Protein AF-A0A327VC12-F1 (afdb_monomer)

Foldseek 3Di:
DPPPDDDQKDALVRLCVVQVDDPVVVVVCVVLCVQVQPPPDDPPDDGRIDGPVVSVVSNVLSVLVVLPNDPVLSSVLSVLVVVPPVSPVVNVVSVVVSVVVSVVVVVVVVVVVVVVVVVVVVVVVVVVVVVPPPDPDDPPDPDDDDDDDDDDDDDDDDDDDDDDDDDDDDDDDD

Structure (mmCIF, N/CA/C/O backbone):
data_AF-A0A327VC12-F1
#
_entry.id   AF-A0A327VC12-F1
#
loop_
_atom_site.group_PDB
_atom_site.id
_atom_site.type_symbol
_atom_site.label_atom_id
_atom_site.label_alt_id
_atom_site.label_comp_id
_atom_site.label_asym_id
_atom_site.label_entity_id
_atom_site.label_seq_id
_atom_site.pdbx_PDB_ins_code
_atom_site.Cartn_x
_atom_site.Cartn_y
_atom_site.Cartn_z
_atom_site.occupancy
_atom_site.B_iso_or_equiv
_atom_site.auth_seq_id
_atom_site.auth_comp_id
_atom_site.auth_asym_id
_atom_site.auth_atom_id
_atom_site.pdbx_PDB_model_num
ATOM 1 N N . MET A 1 1 ? -5.126 -32.970 -5.966 1.00 37.56 1 MET A N 1
ATOM 2 C CA . MET A 1 1 ? -5.219 -31.500 -6.091 1.00 37.56 1 MET A CA 1
ATOM 3 C C . MET A 1 1 ? -5.036 -31.166 -7.561 1.00 37.56 1 MET A C 1
ATOM 5 O O . MET A 1 1 ? -3.977 -31.514 -8.069 1.00 37.56 1 MET A O 1
ATOM 9 N N . PRO A 1 2 ? -6.022 -30.609 -8.286 1.00 48.44 2 PRO A N 1
ATOM 10 C CA . PRO A 1 2 ? -5.744 -30.123 -9.628 1.00 48.44 2 PRO A CA 1
ATOM 11 C C . PRO A 1 2 ? -4.854 -28.884 -9.492 1.00 48.44 2 PRO A C 1
ATOM 13 O O . PRO A 1 2 ? -5.253 -27.883 -8.901 1.00 48.44 2 PRO A O 1
ATOM 16 N N . SER A 1 3 ? -3.619 -28.976 -9.979 1.00 40.25 3 SER A N 1
ATOM 17 C CA . SER A 1 3 ? -2.765 -27.812 -10.184 1.00 40.25 3 SER A CA 1
ATOM 18 C C . SER A 1 3 ? -3.424 -26.954 -11.258 1.00 40.25 3 SER A C 1
ATOM 20 O O . SER A 1 3 ? -3.331 -27.265 -12.442 1.00 40.25 3 SER A O 1
ATOM 22 N N . SER A 1 4 ? -4.152 -25.915 -10.855 1.00 50.34 4 SER A N 1
ATOM 23 C CA . SER A 1 4 ? -4.701 -24.939 -11.791 1.00 50.34 4 SER A CA 1
ATOM 24 C C . SER A 1 4 ? -3.537 -24.182 -12.426 1.00 50.34 4 SER A C 1
ATOM 26 O O . SER A 1 4 ? -2.994 -23.253 -11.827 1.00 50.34 4 SER A O 1
ATOM 28 N N . SER A 1 5 ? -3.116 -24.606 -13.618 1.00 68.50 5 SER A N 1
ATOM 29 C CA . SER A 1 5 ? -2.155 -23.861 -14.428 1.00 68.50 5 SER A CA 1
ATOM 30 C C . SER A 1 5 ? -2.702 -22.454 -14.651 1.00 68.50 5 SER A C 1
ATOM 32 O O . SER A 1 5 ? -3.767 -22.286 -15.247 1.00 68.50 5 SER A O 1
ATOM 34 N N . ARG A 1 6 ? -2.003 -21.440 -14.124 1.00 75.06 6 ARG A N 1
ATOM 35 C CA . ARG A 1 6 ? -2.340 -20.039 -14.396 1.00 75.06 6 ARG A CA 1
ATOM 36 C C . ARG A 1 6 ? -2.267 -19.805 -15.908 1.00 75.06 6 ARG A C 1
ATOM 38 O O . ARG A 1 6 ? -1.332 -20.305 -16.536 1.00 75.06 6 ARG A O 1
ATOM 45 N N . PRO A 1 7 ? -3.209 -19.047 -16.486 1.00 78.12 7 PRO A N 1
ATOM 46 C CA . PRO A 1 7 ? -3.165 -18.745 -17.905 1.00 78.12 7 PRO A CA 1
ATOM 47 C C . PRO A 1 7 ? -1.893 -17.954 -18.243 1.00 78.12 7 PRO A C 1
ATOM 49 O O . PRO A 1 7 ? -1.417 -17.120 -17.463 1.00 78.12 7 PRO A O 1
ATOM 52 N N . THR A 1 8 ? -1.327 -18.258 -19.410 1.00 82.75 8 THR A N 1
ATOM 53 C CA . THR A 1 8 ? -0.088 -17.652 -19.931 1.00 82.75 8 THR A CA 1
ATOM 54 C C . THR A 1 8 ? -0.327 -16.246 -20.493 1.00 82.75 8 THR A C 1
ATOM 56 O O . THR A 1 8 ? 0.618 -15.481 -20.696 1.00 82.75 8 THR A O 1
ATOM 59 N N . THR A 1 9 ? -1.594 -15.899 -20.716 1.00 86.06 9 THR A N 1
ATOM 60 C CA . THR A 1 9 ? -2.055 -14.642 -21.302 1.00 86.06 9 THR A CA 1
ATOM 61 C C . THR A 1 9 ? -3.385 -14.208 -20.683 1.00 86.06 9 THR A C 1
ATOM 63 O O . THR A 1 9 ? -4.167 -15.053 -20.255 1.00 86.06 9 THR A O 1
ATOM 66 N N . TYR A 1 10 ? -3.643 -12.903 -20.663 1.00 86.56 10 TYR A N 1
ATOM 67 C CA . TYR A 1 10 ? -4.858 -12.274 -20.139 1.00 86.56 10 TYR A CA 1
ATOM 68 C C . TYR A 1 10 ? -5.379 -11.251 -21.149 1.00 86.56 10 TYR A C 1
ATOM 70 O O . TYR A 1 10 ? -4.578 -10.654 -21.869 1.00 86.56 10 TYR A O 1
ATOM 78 N N . THR A 1 11 ? -6.690 -11.022 -21.176 1.00 87.38 11 THR A N 1
ATOM 79 C CA . THR A 1 11 ? -7.298 -9.867 -21.857 1.00 87.38 11 THR A CA 1
ATOM 80 C C . THR A 1 11 ? -7.414 -8.675 -20.901 1.00 87.38 11 THR A C 1
ATOM 82 O O . THR A 1 11 ? -7.167 -8.794 -19.696 1.00 87.38 11 THR A O 1
ATOM 85 N N . ARG A 1 12 ? -7.826 -7.504 -21.403 1.00 84.50 12 ARG A N 1
ATOM 86 C CA . ARG A 1 12 ? -8.108 -6.352 -20.528 1.00 84.50 12 ARG A CA 1
ATOM 87 C C . ARG A 1 12 ? -9.231 -6.657 -19.533 1.00 84.50 12 ARG A C 1
ATOM 89 O O . ARG A 1 12 ? -9.130 -6.270 -18.371 1.00 84.50 12 ARG A O 1
ATOM 96 N N . ASP A 1 13 ? -10.263 -7.370 -19.974 1.00 87.50 13 ASP A N 1
ATOM 97 C CA . ASP A 1 13 ? -11.399 -7.741 -19.128 1.00 87.50 13 ASP A CA 1
ATOM 98 C C . ASP A 1 13 ? -10.978 -8.721 -18.029 1.00 87.50 13 ASP A C 1
ATOM 100 O O . ASP A 1 13 ? -11.404 -8.589 -16.878 1.00 87.50 13 ASP A O 1
ATOM 104 N N . ASP A 1 14 ? -10.069 -9.651 -18.340 1.00 89.75 14 ASP A N 1
ATOM 105 C CA . ASP A 1 14 ? -9.456 -10.503 -17.324 1.00 89.75 14 ASP A CA 1
ATOM 106 C C . ASP A 1 14 ? -8.698 -9.684 -16.283 1.00 89.75 14 ASP A C 1
ATOM 108 O O . ASP A 1 14 ? -8.876 -9.901 -15.083 1.00 89.75 14 ASP A O 1
ATOM 112 N N . LEU A 1 15 ? -7.879 -8.722 -16.715 1.00 88.62 15 LEU A N 1
ATOM 113 C CA . LEU A 1 15 ? -7.142 -7.862 -15.793 1.00 88.62 15 LEU A CA 1
ATOM 114 C C . LEU A 1 15 ? -8.080 -7.025 -14.924 1.00 88.62 15 LEU A C 1
ATOM 116 O O . LEU A 1 15 ? -7.866 -6.958 -13.715 1.00 88.62 15 LEU A O 1
ATOM 120 N N . ALA A 1 16 ? -9.132 -6.436 -15.496 1.00 89.25 16 ALA A N 1
ATOM 121 C CA . ALA A 1 16 ? -10.132 -5.674 -14.750 1.00 89.25 16 ALA A CA 1
ATOM 122 C C . ALA A 1 16 ? -10.803 -6.543 -13.678 1.00 89.25 16 ALA A C 1
ATOM 124 O O . ALA A 1 16 ? -10.887 -6.154 -12.513 1.00 89.25 16 ALA A O 1
ATOM 125 N N . ARG A 1 17 ? -11.205 -7.765 -14.046 1.00 90.56 17 ARG A N 1
ATOM 126 C CA . ARG A 1 17 ? -11.841 -8.724 -13.136 1.00 90.56 17 ARG A CA 1
ATOM 127 C C . ARG A 1 17 ? -10.907 -9.196 -12.021 1.00 90.56 17 ARG A C 1
ATOM 129 O O . ARG A 1 17 ? -11.360 -9.360 -10.894 1.00 90.56 17 ARG A O 1
ATOM 136 N N . ILE A 1 18 ? -9.632 -9.448 -12.323 1.00 90.56 18 ILE A N 1
ATOM 137 C CA . ILE A 1 18 ? -8.665 -9.973 -11.345 1.00 90.56 18 ILE A CA 1
ATOM 138 C C . ILE A 1 18 ? -8.184 -8.868 -10.399 1.00 90.56 18 ILE A C 1
ATOM 140 O O . ILE A 1 18 ? -8.111 -9.076 -9.192 1.00 90.56 18 ILE A O 1
ATOM 144 N N . THR A 1 19 ? -7.855 -7.694 -10.939 1.00 88.31 19 THR A N 1
ATOM 145 C CA . THR A 1 19 ? -7.255 -6.594 -10.166 1.00 88.31 19 THR A CA 1
ATOM 146 C C . THR A 1 19 ? -8.292 -5.687 -9.504 1.00 88.31 19 THR A C 1
ATOM 148 O O . THR A 1 19 ? -7.956 -4.954 -8.574 1.00 88.31 19 THR A O 1
ATOM 151 N N . GLY A 1 20 ? -9.543 -5.704 -9.978 1.00 88.69 20 GLY A N 1
ATOM 152 C CA . GLY A 1 20 ? -10.586 -4.764 -9.561 1.00 88.69 20 GLY A CA 1
ATOM 153 C C . GLY A 1 20 ? -10.360 -3.333 -10.064 1.00 88.69 20 GLY A C 1
ATOM 154 O O . GLY A 1 20 ? -11.007 -2.402 -9.580 1.00 88.69 20 GLY A O 1
ATOM 155 N N . LEU A 1 21 ? -9.426 -3.128 -10.999 1.00 88.38 21 LEU A N 1
ATOM 156 C CA . LEU A 1 21 ? -9.196 -1.836 -11.639 1.00 88.38 21 LEU A CA 1
ATOM 157 C C . LEU A 1 21 ? -10.312 -1.527 -12.638 1.00 88.38 21 LEU A C 1
ATOM 159 O O . LEU A 1 21 ? -10.801 -2.407 -13.347 1.00 88.38 21 LEU A O 1
ATOM 163 N N . THR A 1 22 ? -10.699 -0.253 -12.716 1.00 88.19 22 THR A N 1
ATOM 164 C CA . THR A 1 22 ? -11.659 0.191 -13.728 1.00 88.19 22 THR A CA 1
ATOM 165 C C . THR A 1 22 ? -11.005 0.195 -15.113 1.00 88.19 22 THR A C 1
ATOM 167 O O . THR A 1 22 ? -9.786 0.376 -15.216 1.00 88.19 22 THR A O 1
ATOM 170 N N . PRO A 1 23 ? -11.792 0.072 -16.198 1.00 85.81 23 PRO A N 1
ATOM 171 C CA . PRO A 1 23 ? -11.273 0.204 -17.560 1.00 85.81 23 PRO A CA 1
ATOM 172 C C . PRO A 1 23 ? -10.496 1.508 -17.784 1.00 85.81 23 PRO A C 1
ATOM 174 O O . PRO A 1 23 ? -9.502 1.521 -18.504 1.00 85.81 23 PRO A O 1
ATOM 177 N N . ASP A 1 24 ? -10.913 2.592 -17.125 1.00 86.62 24 ASP A N 1
ATOM 178 C CA . ASP A 1 24 ? -10.247 3.892 -17.206 1.00 86.62 24 ASP A CA 1
ATOM 179 C C . ASP A 1 24 ? -8.861 3.883 -16.560 1.00 86.62 24 ASP A C 1
ATOM 181 O O . ASP A 1 24 ? -7.937 4.478 -17.103 1.00 86.62 24 ASP A O 1
ATOM 185 N N . MET A 1 25 ? -8.687 3.174 -15.441 1.00 85.56 25 MET A N 1
ATOM 186 C CA . MET A 1 25 ? -7.376 3.027 -14.803 1.00 85.56 25 MET A CA 1
ATOM 187 C C . MET A 1 25 ? -6.449 2.137 -15.613 1.00 85.56 25 MET A C 1
ATOM 189 O O . MET A 1 25 ? -5.277 2.461 -15.747 1.00 85.56 25 MET A O 1
ATOM 193 N N . LEU A 1 26 ? -6.965 1.039 -16.172 1.00 85.75 26 LEU A N 1
ATOM 194 C CA . LEU A 1 26 ? -6.179 0.183 -17.060 1.00 85.75 26 LEU A CA 1
ATOM 195 C C . LEU A 1 26 ? -5.705 0.963 -18.288 1.00 85.75 26 LEU A C 1
ATOM 197 O O . LEU A 1 26 ? -4.526 0.906 -18.615 1.00 85.75 26 LEU A O 1
ATOM 201 N N . ARG A 1 27 ? -6.590 1.757 -18.903 1.00 84.12 27 ARG A N 1
ATOM 202 C CA . ARG A 1 27 ? -6.217 2.653 -20.003 1.00 84.12 27 ARG A CA 1
ATOM 203 C C . ARG A 1 27 ? -5.188 3.694 -19.570 1.00 84.12 27 ARG A C 1
ATOM 205 O O . ARG A 1 27 ? -4.208 3.880 -20.268 1.00 84.12 27 ARG A O 1
ATOM 212 N N . TRP A 1 28 ? -5.356 4.311 -18.405 1.00 82.94 28 TRP A N 1
ATOM 213 C CA . TRP A 1 28 ? -4.372 5.260 -17.888 1.00 82.94 28 TRP A CA 1
ATOM 214 C C . TRP A 1 28 ? -2.986 4.621 -17.674 1.00 82.94 28 TRP A C 1
ATOM 216 O O . TRP A 1 28 ? -1.984 5.214 -18.054 1.00 82.94 28 TRP A O 1
ATOM 226 N N . PHE A 1 29 ? -2.907 3.394 -17.145 1.00 80.88 29 PHE A N 1
ATOM 227 C CA . PHE A 1 29 ? -1.635 2.664 -17.020 1.00 80.88 29 PHE A CA 1
ATOM 228 C C . PHE A 1 29 ? -1.015 2.283 -18.376 1.00 80.88 29 PHE A C 1
ATOM 230 O O . PHE A 1 29 ? 0.208 2.176 -18.481 1.00 80.88 29 PHE A O 1
ATOM 237 N N . GLU A 1 30 ? -1.844 2.057 -19.398 1.00 79.81 30 GLU A N 1
ATOM 238 C CA . GLU A 1 30 ? -1.399 1.849 -20.782 1.00 79.81 30 GLU A CA 1
ATOM 239 C C . GLU A 1 30 ? -0.841 3.150 -21.381 1.00 79.81 30 GLU A C 1
ATOM 241 O O . GLU A 1 30 ? 0.245 3.136 -21.954 1.00 79.81 30 GLU A O 1
ATOM 246 N N . ASP A 1 31 ? -1.551 4.269 -21.209 1.00 78.31 31 ASP A N 1
ATOM 247 C CA . ASP A 1 31 ? -1.155 5.589 -21.716 1.00 78.31 31 ASP A CA 1
ATOM 248 C C . ASP A 1 31 ? 0.148 6.074 -21.063 1.00 78.31 31 ASP A C 1
ATOM 250 O O . ASP A 1 31 ? 1.008 6.654 -21.722 1.00 78.31 31 ASP A O 1
ATOM 254 N N . GLU A 1 32 ? 0.340 5.760 -19.780 1.00 74.06 32 GLU A N 1
ATOM 255 C CA . GLU A 1 32 ? 1.569 6.039 -19.039 1.00 74.06 32 GLU A CA 1
ATOM 256 C C . GLU A 1 32 ? 2.696 5.029 -19.351 1.00 74.06 32 GLU A C 1
ATOM 258 O O . GLU A 1 32 ? 3.682 4.934 -18.618 1.00 74.06 32 GLU A O 1
ATOM 263 N N . GLY A 1 33 ? 2.588 4.250 -20.432 1.00 68.38 33 GLY A N 1
ATOM 264 C CA . GLY A 1 33 ? 3.675 3.419 -20.968 1.00 68.38 33 GLY A CA 1
ATOM 265 C C . GLY A 1 33 ? 4.200 2.355 -20.001 1.00 68.38 33 GLY A C 1
ATOM 266 O O . GLY A 1 33 ? 5.336 1.904 -20.124 1.00 68.38 33 GLY A O 1
ATOM 267 N N . LEU A 1 34 ? 3.403 1.997 -18.995 1.00 64.12 34 LEU A N 1
ATOM 268 C CA . LEU A 1 34 ? 3.821 1.127 -17.904 1.00 64.12 34 LEU A CA 1
ATOM 269 C C . LEU A 1 34 ? 3.572 -0.349 -18.208 1.00 64.12 34 LEU A C 1
ATOM 271 O O . LEU A 1 34 ? 4.255 -1.246 -17.712 1.00 64.12 34 LEU A O 1
ATOM 275 N N . ILE A 1 35 ? 2.561 -0.586 -19.033 1.00 63.03 35 ILE A N 1
ATOM 276 C CA . ILE A 1 35 ? 2.392 -1.833 -19.747 1.00 63.03 35 ILE A CA 1
ATOM 277 C C . ILE A 1 35 ? 2.946 -1.547 -21.130 1.00 63.03 35 ILE A C 1
ATOM 279 O O . ILE A 1 35 ? 2.223 -1.051 -21.994 1.00 63.03 35 ILE A O 1
ATOM 283 N N . ASP A 1 36 ? 4.234 -1.824 -21.319 1.00 57.62 36 ASP A N 1
ATOM 284 C CA . ASP A 1 36 ? 4.799 -1.877 -22.658 1.00 57.62 36 ASP A CA 1
ATOM 285 C C . ASP A 1 36 ? 4.184 -3.102 -23.339 1.00 57.62 36 ASP A C 1
ATOM 287 O O . ASP A 1 36 ? 4.683 -4.228 -23.290 1.00 57.62 36 ASP A O 1
ATOM 291 N N . LEU A 1 37 ? 2.979 -2.900 -23.869 1.00 53.62 37 LEU A N 1
ATOM 292 C CA . LEU A 1 37 ? 2.370 -3.796 -24.820 1.00 53.62 37 LEU A CA 1
ATOM 293 C C . LEU A 1 37 ? 3.232 -3.673 -26.071 1.00 53.62 37 LEU A C 1
ATOM 295 O O . LEU A 1 37 ? 2.842 -3.011 -27.031 1.00 53.62 37 LEU A O 1
ATOM 299 N N . ALA A 1 38 ? 4.373 -4.362 -26.083 1.00 43.62 38 ALA A N 1
ATOM 300 C CA . ALA A 1 38 ? 4.945 -4.899 -27.302 1.00 43.62 38 ALA A CA 1
ATOM 301 C C . ALA A 1 38 ? 3.907 -5.875 -27.884 1.00 43.62 38 ALA A C 1
ATOM 303 O O . ALA A 1 38 ? 4.024 -7.093 -27.815 1.00 43.62 38 ALA A O 1
ATOM 304 N N . SER A 1 39 ? 2.786 -5.333 -28.355 1.00 45.69 39 SER A N 1
ATOM 305 C CA . SER A 1 39 ? 1.906 -6.030 -29.256 1.00 45.69 39 SER A CA 1
ATOM 306 C C . SER A 1 39 ? 2.640 -6.009 -30.581 1.00 45.69 39 SER A C 1
ATOM 308 O O . SER A 1 39 ? 2.612 -5.018 -31.302 1.00 45.69 39 SER A O 1
ATOM 310 N N . ASP A 1 40 ? 3.238 -7.146 -30.917 1.00 49.06 40 ASP A N 1
ATOM 311 C CA . ASP A 1 40 ? 3.591 -7.505 -32.292 1.00 49.06 40 ASP A CA 1
ATOM 312 C C . ASP A 1 40 ? 2.350 -7.512 -33.222 1.00 49.06 40 ASP A C 1
ATOM 314 O O . ASP A 1 40 ? 2.457 -7.735 -34.427 1.00 49.06 40 ASP A O 1
ATOM 318 N N . ALA A 1 41 ? 1.148 -7.272 -32.678 1.00 46.53 41 ALA A N 1
ATOM 319 C CA . ALA A 1 41 ? -0.104 -7.174 -33.405 1.00 46.53 41 ALA A CA 1
ATOM 320 C C . ALA A 1 41 ? -0.507 -5.703 -33.656 1.00 46.53 41 ALA A C 1
ATOM 322 O O . ALA A 1 41 ? -0.633 -4.923 -32.706 1.00 46.53 41 ALA A O 1
ATOM 323 N N . PRO A 1 42 ? -0.773 -5.314 -34.918 1.00 47.34 42 PRO A N 1
ATOM 324 C CA . PRO A 1 42 ? -1.236 -3.975 -35.248 1.00 47.34 42 PRO A CA 1
ATOM 325 C C . PRO A 1 42 ? -2.603 -3.670 -34.604 1.00 47.34 42 PRO A C 1
ATOM 327 O O . 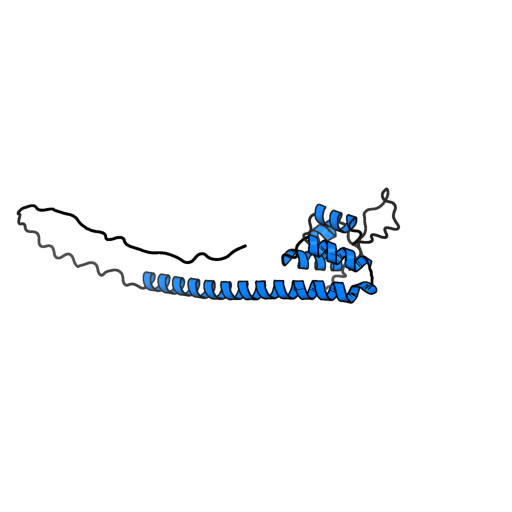PRO A 1 42 ? -3.439 -4.569 -34.465 1.00 47.34 42 PRO A O 1
ATOM 330 N N . PRO A 1 43 ? -2.882 -2.390 -34.283 1.00 53.12 43 PRO A N 1
ATOM 331 C CA . PRO A 1 43 ? -4.086 -1.945 -33.565 1.00 53.12 43 PRO A CA 1
ATOM 332 C C . PRO A 1 43 ? -5.423 -2.227 -34.277 1.00 53.12 43 PRO A C 1
ATOM 334 O O . PRO A 1 43 ? -6.479 -1.931 -33.727 1.00 53.12 43 PRO A O 1
ATOM 337 N N . SER A 1 44 ? -5.397 -2.795 -35.484 1.00 48.06 44 SER A N 1
ATOM 338 C CA . SER A 1 44 ? -6.569 -3.097 -36.306 1.00 48.06 44 SER A CA 1
ATOM 339 C C . SER A 1 44 ? -6.983 -4.577 -36.346 1.00 48.06 44 SER A C 1
ATOM 341 O O . SER A 1 44 ? -7.998 -4.863 -36.977 1.00 48.06 44 SER A O 1
ATOM 343 N N . ALA A 1 45 ? -6.255 -5.520 -35.723 1.00 50.25 45 ALA A N 1
ATOM 344 C CA . ALA A 1 45 ? -6.491 -6.951 -35.994 1.00 50.25 45 ALA A CA 1
ATOM 345 C C . ALA A 1 45 ? -6.422 -7.940 -34.809 1.00 50.25 45 ALA A C 1
ATOM 347 O O . ALA A 1 45 ? -6.675 -9.125 -35.024 1.00 50.25 45 ALA A O 1
ATOM 348 N N . GLY A 1 46 ? -6.130 -7.521 -33.573 1.00 56.12 46 GLY A N 1
ATOM 349 C CA . GLY A 1 46 ? -6.039 -8.459 -32.445 1.00 56.12 46 GLY A CA 1
ATOM 350 C C . GLY A 1 46 ? -6.348 -7.818 -31.099 1.00 56.12 46 GLY A C 1
ATOM 351 O O . GLY A 1 46 ? -5.948 -6.688 -30.829 1.00 56.12 46 GLY A O 1
ATOM 352 N N . GLU A 1 47 ? -7.083 -8.538 -30.255 1.00 64.19 47 GLU A N 1
ATOM 353 C CA . GLU A 1 47 ? -7.322 -8.162 -28.862 1.00 64.19 47 GLU A CA 1
ATOM 354 C C . GLU A 1 47 ? -5.983 -7.996 -28.120 1.00 64.19 47 GLU A C 1
ATOM 356 O O . GLU A 1 47 ? -5.070 -8.802 -28.298 1.00 64.19 47 GLU A O 1
ATOM 361 N N . ARG A 1 48 ? -5.837 -6.936 -27.309 1.00 72.62 48 ARG A N 1
ATOM 362 C CA . ARG A 1 48 ? -4.611 -6.691 -26.529 1.00 72.62 48 ARG A CA 1
ATOM 363 C C . ARG A 1 48 ? -4.369 -7.856 -25.568 1.00 72.62 48 ARG A C 1
ATOM 365 O O . ARG A 1 48 ? -5.223 -8.156 -24.733 1.00 72.62 48 ARG A O 1
ATOM 372 N N . VAL A 1 49 ? -3.190 -8.467 -25.672 1.00 78.50 49 VAL A N 1
ATOM 373 C CA . VAL A 1 49 ? -2.784 -9.615 -24.856 1.00 78.50 49 VAL A CA 1
ATOM 374 C C . VAL A 1 49 ? -1.785 -9.176 -23.789 1.00 78.50 49 VAL A C 1
ATOM 376 O O . VAL A 1 49 ? -0.792 -8.516 -24.081 1.00 78.50 49 VAL A O 1
ATOM 379 N N . TYR A 1 50 ? -2.029 -9.574 -22.542 1.00 82.25 50 TYR A N 1
ATOM 380 C CA . TYR A 1 50 ? -1.183 -9.250 -21.396 1.00 82.25 50 TYR A CA 1
ATOM 381 C C . TYR A 1 50 ? -0.559 -10.515 -20.816 1.00 82.25 50 TYR A C 1
ATOM 383 O O . TYR A 1 50 ? -1.196 -11.563 -20.748 1.00 82.25 50 TYR A O 1
ATOM 391 N N . HIS A 1 51 ? 0.676 -10.418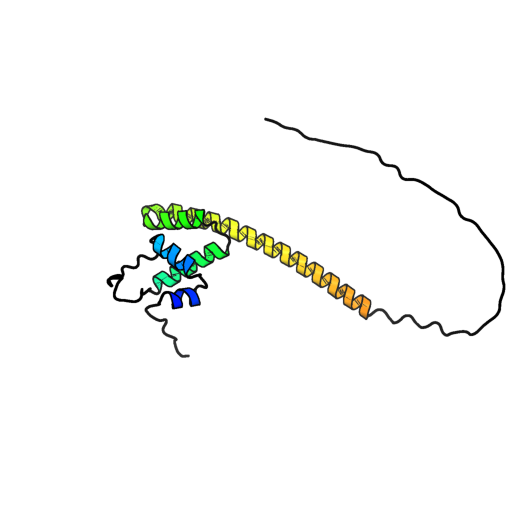 -20.333 1.00 85.31 51 HIS A N 1
ATOM 392 C CA . HIS A 1 51 ? 1.373 -11.534 -19.700 1.00 85.31 51 HIS A CA 1
ATOM 393 C C . HIS A 1 51 ? 1.249 -11.501 -18.170 1.00 85.31 51 HIS A C 1
ATOM 395 O O . HIS A 1 51 ? 0.968 -10.451 -17.587 1.00 85.31 51 HIS A O 1
ATOM 401 N N . PRO A 1 52 ? 1.541 -12.619 -17.475 1.00 87.88 52 PRO A N 1
ATOM 402 C CA . PRO A 1 52 ? 1.550 -12.671 -16.014 1.00 87.88 52 PRO A CA 1
ATOM 403 C C . PRO A 1 52 ? 2.416 -11.595 -15.340 1.00 87.88 52 PRO A C 1
ATOM 405 O O . PRO A 1 52 ? 2.156 -11.238 -14.194 1.00 87.88 52 PRO A O 1
ATOM 408 N N . ALA A 1 53 ? 3.453 -11.090 -16.018 1.00 84.94 53 ALA A N 1
ATOM 409 C CA . ALA A 1 53 ? 4.265 -9.982 -15.520 1.00 84.94 53 ALA A CA 1
ATOM 410 C C . ALA A 1 53 ? 3.465 -8.672 -15.425 1.00 84.94 53 ALA A C 1
ATOM 412 O O . ALA A 1 53 ? 3.532 -8.007 -14.394 1.00 84.94 53 ALA A O 1
ATOM 413 N N . HIS A 1 54 ? 2.649 -8.359 -16.438 1.00 85.38 54 HIS A N 1
ATOM 414 C CA . HIS A 1 54 ? 1.768 -7.187 -16.437 1.00 85.38 54 HIS A CA 1
ATOM 415 C C . HIS A 1 54 ? 0.740 -7.276 -15.310 1.00 85.38 54 HIS A C 1
ATOM 417 O O . HIS A 1 54 ? 0.518 -6.299 -14.602 1.00 85.38 54 HIS A O 1
ATOM 423 N N . LEU A 1 55 ? 0.168 -8.467 -15.086 1.00 87.88 55 LEU A N 1
ATOM 424 C CA . LEU A 1 55 ? -0.769 -8.683 -13.985 1.00 87.88 55 LEU A CA 1
ATOM 425 C C . LEU A 1 55 ? -0.120 -8.398 -12.623 1.00 87.88 55 LEU A C 1
ATOM 427 O O . LEU A 1 55 ? -0.660 -7.608 -11.857 1.00 87.88 55 LEU A O 1
ATOM 431 N N . ARG A 1 56 ? 1.051 -8.983 -12.333 1.00 88.31 56 ARG A N 1
ATOM 432 C CA . ARG A 1 56 ? 1.758 -8.741 -11.057 1.00 88.31 56 ARG A CA 1
ATOM 433 C C . ARG A 1 56 ? 2.073 -7.264 -10.845 1.00 88.31 56 ARG A C 1
ATOM 435 O O . ARG A 1 56 ? 2.023 -6.767 -9.723 1.00 88.31 56 ARG A O 1
ATOM 442 N N . TRP A 1 57 ? 2.415 -6.577 -11.926 1.00 87.44 57 TRP A N 1
ATOM 443 C CA . TRP A 1 57 ? 2.722 -5.160 -11.890 1.00 87.44 57 TRP A CA 1
ATOM 444 C C . TRP A 1 57 ? 1.480 -4.309 -11.587 1.00 87.44 57 TRP A C 1
ATOM 446 O O . TRP A 1 57 ? 1.506 -3.477 -10.682 1.00 87.44 57 TRP A O 1
ATOM 456 N N . LEU A 1 58 ? 0.359 -4.584 -12.257 1.00 89.00 58 LEU A N 1
ATOM 457 C CA . LEU A 1 58 ? -0.926 -3.935 -11.982 1.00 89.00 58 LEU A CA 1
ATOM 458 C C . LEU A 1 58 ? -1.442 -4.223 -10.572 1.00 89.00 58 LEU A C 1
ATOM 460 O O . LEU A 1 58 ? -1.942 -3.317 -9.906 1.00 89.00 58 LEU A O 1
ATOM 464 N N . GLU A 1 59 ? -1.294 -5.461 -10.093 1.00 90.94 59 GLU A N 1
ATOM 465 C CA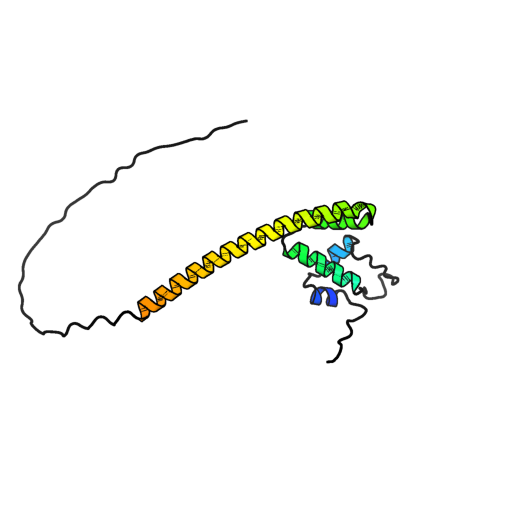 . GLU A 1 59 ? -1.602 -5.818 -8.710 1.00 90.94 59 GLU A CA 1
ATOM 466 C C . GLU A 1 59 ? -0.795 -4.940 -7.754 1.00 90.94 59 GLU A C 1
ATOM 468 O O . GLU A 1 59 ? -1.380 -4.311 -6.874 1.00 90.94 59 GLU A O 1
ATOM 473 N N . PHE A 1 60 ? 0.519 -4.821 -7.950 1.00 91.69 60 PHE A N 1
ATOM 474 C CA . PHE A 1 60 ? 1.371 -3.996 -7.098 1.00 91.69 60 PHE A CA 1
ATOM 475 C C . PHE A 1 60 ? 0.927 -2.524 -7.058 1.00 91.69 60 PHE A C 1
ATOM 477 O O . PHE A 1 60 ? 0.750 -1.964 -5.975 1.00 91.69 60 PHE A O 1
ATOM 484 N N . LEU A 1 61 ? 0.658 -1.908 -8.210 1.00 89.25 61 LEU A N 1
ATOM 485 C CA . LEU A 1 61 ? 0.184 -0.517 -8.272 1.00 89.25 61 LEU A CA 1
ATOM 486 C C . LEU A 1 61 ? -1.181 -0.343 -7.612 1.00 89.25 61 LEU A C 1
ATOM 488 O O . LEU A 1 61 ? -1.426 0.658 -6.936 1.00 89.25 61 LEU A O 1
ATOM 492 N N . ASN A 1 62 ? -2.065 -1.330 -7.768 1.00 90.25 62 ASN A N 1
ATOM 493 C CA . ASN A 1 62 ? -3.352 -1.320 -7.092 1.00 90.25 62 ASN A CA 1
ATOM 494 C C . ASN A 1 62 ? -3.185 -1.369 -5.565 1.00 90.25 62 ASN A C 1
ATOM 496 O O . ASN A 1 62 ? -3.909 -0.667 -4.860 1.00 90.25 62 ASN A O 1
ATOM 500 N N . HIS A 1 63 ? -2.201 -2.117 -5.051 1.00 91.81 63 HIS A N 1
ATOM 501 C CA . HIS A 1 63 ? -1.892 -2.133 -3.619 1.00 91.81 63 HIS A CA 1
ATOM 502 C C . HIS A 1 63 ? -1.418 -0.758 -3.135 1.00 91.81 63 HIS A C 1
ATOM 504 O O . HIS A 1 63 ? -1.978 -0.256 -2.163 1.00 91.81 63 HIS A O 1
ATOM 510 N N . LEU A 1 64 ? -0.481 -0.109 -3.840 1.00 92.38 64 LEU A N 1
ATOM 511 C CA . LEU A 1 64 ? -0.010 1.243 -3.490 1.00 92.38 64 LEU A CA 1
ATOM 512 C C . LEU A 1 64 ? -1.155 2.266 -3.456 1.00 92.38 64 LEU A C 1
ATOM 514 O O . LEU A 1 64 ? -1.252 3.102 -2.558 1.00 92.38 64 LEU A O 1
ATOM 518 N N . ARG A 1 65 ? -2.069 2.179 -4.424 1.00 89.75 65 ARG A N 1
ATOM 519 C CA . ARG A 1 65 ? -3.260 3.029 -4.466 1.00 89.75 65 ARG A CA 1
ATOM 520 C C . ARG A 1 65 ? -4.199 2.749 -3.292 1.00 89.75 65 ARG A C 1
ATOM 522 O O . ARG A 1 65 ? -4.711 3.683 -2.682 1.00 89.75 65 ARG A O 1
ATOM 529 N N . SER A 1 66 ? -4.422 1.476 -2.961 1.00 90.56 66 SER A N 1
ATOM 530 C CA . SER A 1 66 ? -5.313 1.071 -1.864 1.00 90.56 66 SER A CA 1
ATOM 531 C C . SER A 1 66 ? -4.827 1.539 -0.488 1.00 90.56 66 SER A C 1
ATOM 533 O O . SER A 1 66 ? -5.642 1.796 0.394 1.00 90.56 66 SER A O 1
ATOM 535 N N . THR A 1 67 ? -3.515 1.728 -0.324 1.00 93.56 67 THR A N 1
ATOM 536 C CA . THR A 1 67 ? -2.887 2.303 0.876 1.00 93.56 67 THR A CA 1
ATOM 537 C C . THR A 1 67 ? -2.829 3.834 0.846 1.00 93.56 67 THR A C 1
ATOM 539 O O . THR A 1 67 ? -2.171 4.458 1.677 1.00 93.56 67 THR A O 1
ATOM 542 N N . GLY A 1 68 ? -3.520 4.466 -0.107 1.00 92.56 68 GLY A N 1
ATOM 543 C CA . GLY A 1 68 ? -3.648 5.916 -0.189 1.00 92.56 68 GLY A CA 1
ATOM 544 C C . GLY A 1 68 ? -2.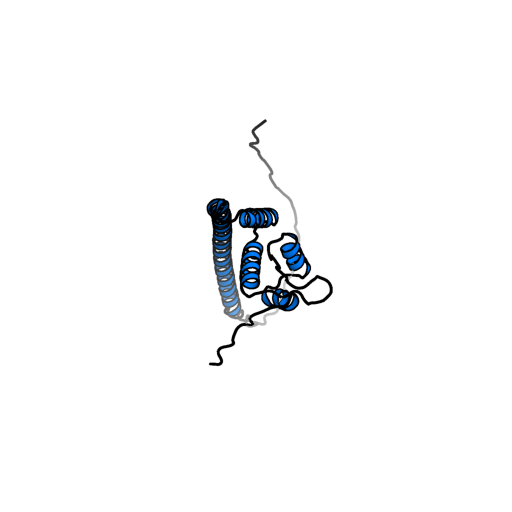420 6.626 -0.754 1.00 92.56 68 GLY A C 1
ATOM 545 O O . GLY A 1 68 ? -2.216 7.799 -0.440 1.00 92.56 68 GLY A O 1
ATOM 546 N N . MET A 1 69 ? -1.587 5.958 -1.565 1.00 94.25 69 MET A N 1
ATOM 547 C CA . MET A 1 69 ? -0.545 6.661 -2.320 1.00 94.25 69 MET A CA 1
ATOM 548 C C . MET A 1 69 ? -1.198 7.701 -3.250 1.00 94.25 69 MET A C 1
ATOM 550 O O . MET A 1 69 ? -2.072 7.337 -4.042 1.00 94.25 69 MET A O 1
ATOM 554 N N . PRO A 1 70 ? -0.799 8.986 -3.188 1.00 91.75 70 PRO A N 1
ATOM 555 C CA . PRO A 1 70 ? -1.315 10.005 -4.094 1.00 91.75 70 PRO A CA 1
ATOM 556 C C . PRO A 1 70 ? -0.994 9.683 -5.554 1.00 91.75 70 PRO A C 1
ATOM 558 O O . PRO A 1 70 ? 0.096 9.201 -5.859 1.00 91.75 70 PRO A O 1
ATOM 561 N N . LEU A 1 71 ? -1.900 10.043 -6.468 1.00 86.56 71 LEU A N 1
ATOM 562 C CA . LEU A 1 71 ? -1.705 9.832 -7.907 1.00 86.56 71 LEU A CA 1
ATOM 563 C C . LEU A 1 71 ? -0.393 10.452 -8.413 1.00 86.56 71 LEU A C 1
ATOM 565 O O . LEU A 1 71 ? 0.306 9.831 -9.199 1.00 86.56 71 LEU A O 1
ATOM 569 N N . ALA A 1 72 ? -0.017 11.628 -7.901 1.00 90.31 72 ALA A N 1
ATOM 570 C CA . ALA A 1 72 ? 1.243 12.285 -8.251 1.00 90.31 72 ALA A CA 1
ATOM 571 C C . ALA A 1 72 ? 2.483 11.448 -7.880 1.00 90.31 72 ALA A C 1
ATOM 573 O O . ALA A 1 72 ? 3.433 11.382 -8.654 1.00 90.31 72 ALA A O 1
ATOM 574 N N . GLU A 1 73 ? 2.467 10.775 -6.725 1.00 92.94 73 GLU A N 1
ATOM 575 C CA . GLU A 1 73 ? 3.557 9.877 -6.326 1.00 92.94 73 GLU A CA 1
ATOM 576 C C . GLU A 1 73 ? 3.551 8.582 -7.144 1.00 92.94 73 GLU A C 1
ATOM 578 O O . GLU A 1 73 ? 4.617 8.065 -7.472 1.00 92.94 73 GLU A O 1
ATOM 583 N N . MET A 1 74 ? 2.368 8.079 -7.522 1.00 90.00 74 MET A N 1
ATOM 584 C CA . MET A 1 74 ? 2.269 6.955 -8.456 1.00 90.00 74 MET A CA 1
ATOM 585 C C . MET A 1 74 ? 2.879 7.324 -9.810 1.00 90.00 74 MET A C 1
ATOM 587 O O . MET A 1 74 ? 3.707 6.573 -10.315 1.00 90.00 74 MET A O 1
ATOM 591 N N . THR A 1 75 ? 2.539 8.490 -10.367 1.00 87.69 75 THR A N 1
ATOM 592 C CA . THR A 1 75 ? 3.144 8.999 -11.606 1.00 87.69 75 THR A CA 1
ATOM 593 C C . THR A 1 75 ? 4.654 9.142 -11.469 1.00 87.69 75 THR A C 1
ATOM 595 O O . THR A 1 75 ? 5.386 8.641 -12.314 1.00 87.69 75 THR A O 1
ATOM 598 N N . GLN A 1 76 ? 5.145 9.715 -10.367 1.00 92.31 76 GLN A N 1
ATOM 599 C CA . GLN A 1 76 ? 6.583 9.801 -10.110 1.00 92.31 76 GLN A CA 1
ATOM 600 C C . GLN A 1 76 ? 7.251 8.418 -10.088 1.00 92.31 76 GLN A C 1
ATOM 602 O O . GLN A 1 76 ? 8.310 8.234 -10.683 1.00 92.31 76 GLN A O 1
ATOM 607 N N . TYR A 1 77 ? 6.646 7.436 -9.418 1.00 91.69 77 TYR A N 1
ATOM 608 C CA . TYR A 1 77 ? 7.169 6.073 -9.387 1.00 91.69 77 TYR A CA 1
ATOM 609 C C . TYR A 1 77 ? 7.235 5.458 -10.791 1.00 91.69 77 TYR A C 1
ATOM 611 O O . TYR A 1 77 ? 8.246 4.854 -11.149 1.00 91.69 77 TYR A O 1
ATOM 619 N N . MET A 1 78 ? 6.190 5.655 -11.597 1.00 86.62 78 MET A N 1
ATOM 620 C CA . MET A 1 78 ? 6.129 5.190 -12.983 1.00 86.62 78 MET A CA 1
ATOM 621 C C . MET A 1 78 ? 7.213 5.836 -13.855 1.00 86.62 78 MET A C 1
ATOM 623 O O . MET A 1 78 ? 7.948 5.120 -14.533 1.00 86.62 78 MET A O 1
ATOM 627 N N . GLU A 1 79 ? 7.415 7.149 -13.762 1.00 88.50 79 GLU A N 1
ATOM 628 C CA . GLU A 1 79 ? 8.506 7.834 -14.470 1.00 88.50 79 GLU A CA 1
ATOM 629 C C . GLU A 1 79 ? 9.878 7.282 -14.086 1.00 88.50 79 GLU A C 1
ATOM 631 O O . GLU A 1 79 ? 10.707 6.979 -14.946 1.00 88.50 79 GLU A O 1
ATOM 636 N N . LEU A 1 80 ? 10.109 7.067 -12.788 1.00 91.38 80 LEU A N 1
ATOM 637 C CA . LEU A 1 80 ? 11.363 6.487 -12.325 1.00 91.38 80 LEU A CA 1
ATOM 638 C C . LEU A 1 80 ? 11.582 5.095 -12.926 1.00 91.38 80 LEU A C 1
ATOM 640 O O . LEU A 1 80 ? 12.710 4.769 -13.279 1.00 91.38 80 LEU A O 1
ATOM 644 N N . THR A 1 81 ? 10.543 4.274 -13.099 1.00 87.06 81 THR A N 1
ATOM 645 C CA . THR A 1 81 ? 10.709 2.932 -13.689 1.00 87.06 81 THR A CA 1
ATOM 646 C C . THR A 1 81 ? 11.193 2.958 -15.137 1.00 87.06 81 THR A C 1
ATOM 648 O O . THR A 1 81 ? 11.963 2.074 -15.513 1.00 87.06 81 THR A O 1
ATOM 651 N N . ARG A 1 82 ? 10.861 4.002 -15.909 1.00 84.56 82 ARG A N 1
ATOM 652 C CA . ARG A 1 82 ? 11.366 4.192 -17.281 1.00 84.56 82 ARG A CA 1
ATOM 653 C C . ARG A 1 82 ? 12.873 4.457 -17.325 1.00 84.56 82 ARG A C 1
ATOM 655 O O . ARG A 1 82 ? 13.525 4.124 -18.307 1.00 84.56 82 ARG A O 1
ATOM 662 N N . GLY A 1 83 ? 13.442 5.000 -16.247 1.00 85.44 83 GLY A N 1
ATOM 663 C CA . GLY A 1 83 ? 14.886 5.215 -16.103 1.00 85.44 83 GLY A CA 1
ATOM 664 C C . GLY A 1 83 ? 15.708 3.940 -15.863 1.00 85.44 83 GLY A C 1
ATOM 665 O O . GLY A 1 83 ? 16.930 4.023 -15.740 1.00 85.44 83 GLY A O 1
ATOM 666 N N . GLY A 1 84 ? 15.067 2.767 -15.787 1.00 87.75 84 GLY A N 1
ATOM 667 C CA . GLY A 1 84 ? 15.749 1.484 -15.632 1.00 87.75 84 GLY A CA 1
ATOM 668 C C . GLY A 1 84 ? 16.601 1.416 -14.363 1.00 87.75 84 GLY A C 1
ATOM 669 O O . GLY A 1 84 ? 16.230 1.936 -13.307 1.00 87.75 84 GLY A O 1
ATOM 670 N N . ASP A 1 85 ? 17.754 0.759 -14.442 1.00 92.44 85 ASP A N 1
ATOM 671 C CA . ASP A 1 85 ? 18.590 0.497 -13.264 1.00 92.44 85 ASP A CA 1
ATOM 672 C C . ASP A 1 85 ? 19.180 1.766 -12.629 1.00 92.44 85 ASP A C 1
ATOM 674 O O . ASP A 1 85 ? 19.453 1.787 -11.428 1.00 92.44 85 ASP A O 1
ATOM 678 N N . ALA A 1 86 ? 19.296 2.854 -13.397 1.00 96.12 86 ALA A N 1
ATOM 679 C CA . ALA A 1 86 ? 19.827 4.127 -12.916 1.00 96.12 86 ALA A CA 1
ATOM 680 C C . ALA A 1 86 ? 18.975 4.762 -11.803 1.00 96.12 86 ALA A C 1
ATOM 682 O O . ALA A 1 86 ? 19.496 5.552 -11.026 1.00 96.12 86 ALA A O 1
ATOM 683 N N . THR A 1 87 ? 17.691 4.405 -11.706 1.00 96.06 87 THR A N 1
ATOM 684 C CA . THR A 1 87 ? 16.729 4.999 -10.761 1.00 96.06 87 THR A CA 1
ATOM 685 C C . THR A 1 87 ? 16.313 4.050 -9.633 1.00 96.06 87 THR A C 1
ATOM 687 O O . THR A 1 87 ? 15.325 4.290 -8.930 1.00 96.06 87 THR A O 1
ATOM 690 N N . VAL A 1 88 ? 16.983 2.900 -9.478 1.00 96.00 88 VAL A N 1
ATOM 691 C CA . VAL A 1 88 ? 16.604 1.879 -8.478 1.00 96.00 88 VAL A CA 1
ATOM 692 C C . VAL A 1 88 ? 16.599 2.461 -7.064 1.00 96.00 88 VAL A C 1
ATOM 694 O O . VAL A 1 88 ? 15.696 2.164 -6.278 1.00 96.00 88 VAL A O 1
ATOM 697 N N . SER A 1 89 ? 17.570 3.317 -6.744 1.00 98.06 89 SER A N 1
ATOM 698 C CA . SER A 1 89 ? 17.687 3.946 -5.426 1.00 98.06 89 SER A CA 1
ATOM 699 C C . SER A 1 89 ? 16.533 4.907 -5.143 1.00 98.06 89 SER A C 1
ATOM 701 O O . SER A 1 89 ? 15.957 4.877 -4.058 1.00 98.06 89 SER A O 1
ATOM 703 N N . GLU A 1 90 ? 16.149 5.714 -6.124 1.00 97.88 90 GLU A N 1
ATOM 704 C CA . GLU A 1 90 ? 15.046 6.668 -6.058 1.00 97.88 90 GLU A CA 1
ATOM 705 C C . GLU A 1 90 ? 13.710 5.941 -5.907 1.00 97.88 90 GLU A C 1
ATOM 707 O O . GLU A 1 90 ? 12.905 6.293 -5.042 1.00 97.88 90 GLU A O 1
ATOM 712 N N . ARG A 1 91 ? 13.500 4.870 -6.685 1.00 96.19 91 ARG A N 1
ATOM 713 C CA . ARG A 1 91 ? 12.320 4.001 -6.562 1.00 96.19 91 ARG A CA 1
ATOM 714 C C . ARG A 1 91 ? 12.229 3.389 -5.170 1.00 96.19 91 ARG A C 1
ATOM 716 O O . ARG A 1 91 ? 11.161 3.419 -4.561 1.00 96.19 91 ARG A O 1
ATOM 723 N N . ARG A 1 92 ? 13.343 2.867 -4.647 1.00 97.94 92 ARG A N 1
ATOM 724 C CA . ARG A 1 92 ? 13.406 2.306 -3.292 1.00 97.94 92 ARG A CA 1
ATOM 725 C C . ARG A 1 92 ? 13.055 3.358 -2.237 1.00 97.94 92 ARG A C 1
ATOM 727 O O . ARG A 1 92 ? 12.200 3.086 -1.400 1.00 97.94 92 ARG A O 1
ATOM 734 N N . HIS A 1 93 ? 13.651 4.549 -2.296 1.00 98.31 93 HIS A N 1
ATOM 735 C CA . HIS A 1 93 ? 13.375 5.621 -1.333 1.00 98.31 93 HIS A CA 1
ATOM 736 C C . HIS A 1 93 ? 11.907 6.066 -1.347 1.00 98.31 93 HIS A C 1
ATOM 738 O O . HIS A 1 93 ? 11.313 6.240 -0.283 1.00 98.31 93 HIS A O 1
ATOM 744 N N . LEU A 1 94 ? 11.298 6.198 -2.531 1.00 97.69 94 LEU A N 1
ATOM 745 C CA . LEU A 1 94 ? 9.875 6.525 -2.660 1.00 97.69 94 LEU A CA 1
ATOM 746 C C . LEU A 1 94 ? 9.006 5.465 -1.967 1.00 97.69 94 LEU A C 1
ATOM 748 O O . LEU A 1 94 ? 8.128 5.795 -1.163 1.00 97.69 94 LEU A O 1
ATOM 752 N N . LEU A 1 95 ? 9.284 4.183 -2.219 1.00 97.25 95 LEU A N 1
ATOM 753 C CA . LEU A 1 95 ? 8.544 3.079 -1.608 1.00 97.25 95 LEU A CA 1
ATOM 754 C C . LEU A 1 95 ? 8.759 2.988 -0.090 1.00 97.25 95 LEU A C 1
ATOM 756 O O . LEU A 1 95 ? 7.806 2.721 0.638 1.00 97.25 95 LEU A O 1
ATOM 760 N N . GLU A 1 96 ? 9.964 3.249 0.416 1.00 98.38 96 GLU A N 1
ATOM 761 C CA . GLU A 1 96 ? 10.255 3.294 1.858 1.00 98.38 96 GLU A CA 1
ATOM 762 C C . GLU A 1 96 ? 9.518 4.444 2.562 1.00 98.38 96 GLU A C 1
ATOM 764 O O . GLU A 1 96 ? 8.945 4.257 3.644 1.00 98.38 96 GLU A O 1
ATOM 769 N N . ALA A 1 97 ? 9.462 5.618 1.929 1.00 97.75 97 ALA A N 1
ATOM 770 C CA . ALA A 1 97 ? 8.702 6.759 2.430 1.00 97.75 97 ALA A CA 1
ATOM 771 C C . ALA A 1 97 ? 7.195 6.456 2.465 1.00 97.75 97 ALA A C 1
ATOM 773 O O . ALA A 1 97 ? 6.511 6.754 3.450 1.00 97.75 97 ALA A O 1
ATOM 774 N N . HIS A 1 98 ? 6.660 5.812 1.423 1.00 97.56 98 HIS A N 1
ATOM 775 C CA . HIS A 1 98 ? 5.269 5.366 1.421 1.00 97.56 98 HIS A CA 1
ATOM 776 C C . HIS A 1 98 ? 5.000 4.288 2.475 1.00 97.56 98 HIS A C 1
ATOM 778 O O . HIS A 1 98 ? 4.046 4.415 3.241 1.00 97.56 98 HIS A O 1
ATOM 784 N N . ARG A 1 99 ? 5.877 3.284 2.592 1.00 97.81 99 ARG A N 1
ATOM 785 C CA . ARG A 1 99 ? 5.787 2.233 3.614 1.00 97.81 99 ARG A CA 1
ATOM 786 C C . ARG A 1 99 ? 5.716 2.828 5.016 1.00 97.81 99 ARG A C 1
ATOM 788 O O . ARG A 1 99 ? 4.908 2.381 5.818 1.00 97.81 99 ARG A O 1
ATOM 795 N N . THR A 1 100 ? 6.525 3.843 5.308 1.00 98.06 100 THR A N 1
ATOM 796 C CA . THR A 1 100 ? 6.520 4.515 6.616 1.00 98.06 100 THR A CA 1
ATOM 797 C C . THR A 1 100 ? 5.161 5.154 6.918 1.00 98.06 100 THR A C 1
ATOM 799 O O . THR A 1 100 ? 4.617 4.956 8.004 1.00 98.06 100 THR A O 1
ATOM 802 N N . ARG A 1 101 ? 4.560 5.851 5.943 1.00 96.75 101 ARG A N 1
ATOM 803 C CA . ARG A 1 101 ? 3.212 6.432 6.093 1.00 96.75 101 ARG A CA 1
ATOM 804 C C . ARG A 1 101 ? 2.132 5.362 6.252 1.00 96.75 101 ARG A C 1
ATOM 806 O O . ARG A 1 101 ? 1.280 5.496 7.126 1.00 96.75 101 ARG A O 1
ATOM 813 N N . ALA A 1 102 ? 2.179 4.299 5.450 1.00 96.69 102 ALA A N 1
ATOM 814 C CA . ALA A 1 102 ? 1.226 3.195 5.535 1.00 96.69 102 ALA A CA 1
ATOM 815 C C . ALA A 1 102 ? 1.303 2.482 6.898 1.00 96.69 102 ALA A C 1
ATOM 817 O O . ALA A 1 102 ? 0.273 2.218 7.515 1.00 96.69 102 ALA A O 1
ATOM 818 N N . SER A 1 103 ? 2.508 2.244 7.425 1.00 97.44 103 SER A N 1
ATOM 819 C CA . SER A 1 103 ? 2.692 1.668 8.764 1.00 97.44 103 SER A CA 1
ATOM 820 C C . SER A 1 103 ? 2.082 2.546 9.858 1.00 97.44 103 SER A C 1
ATOM 822 O O . SER A 1 103 ? 1.367 2.036 10.717 1.00 97.44 103 SER A O 1
ATOM 824 N N . ALA A 1 104 ? 2.276 3.867 9.795 1.00 97.19 104 ALA A N 1
ATOM 825 C CA . ALA A 1 104 ? 1.667 4.791 10.753 1.00 97.19 104 ALA A CA 1
AT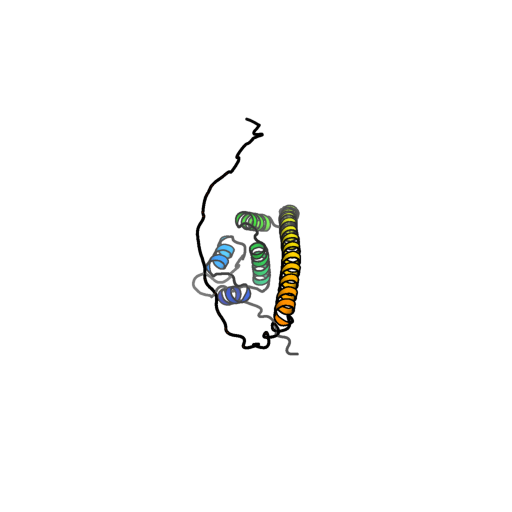OM 826 C C . ALA A 1 104 ? 0.124 4.761 10.696 1.00 97.19 104 ALA A C 1
ATOM 828 O O . ALA A 1 104 ? -0.540 4.827 11.731 1.00 97.19 104 ALA A O 1
ATOM 829 N N . GLN A 1 105 ? -0.464 4.606 9.501 1.00 96.00 105 GLN A N 1
ATOM 830 C CA . GLN A 1 105 ? -1.912 4.413 9.356 1.00 96.00 105 GLN A CA 1
ATOM 831 C C . GLN A 1 105 ? -2.383 3.105 10.005 1.00 96.00 105 GLN A C 1
ATOM 833 O O . GLN A 1 105 ? -3.397 3.104 10.703 1.00 96.00 105 GLN A O 1
ATOM 838 N N . VAL A 1 106 ? -1.645 2.004 9.822 1.00 97.25 106 VAL A N 1
ATOM 839 C CA . VAL A 1 106 ? -1.949 0.707 10.452 1.00 97.25 106 VAL A CA 1
ATOM 840 C C . VAL A 1 106 ? -1.894 0.807 11.976 1.00 97.25 106 VAL A C 1
ATOM 842 O O . VAL A 1 106 ? -2.796 0.312 12.658 1.00 97.25 106 VAL A O 1
ATOM 845 N N . GLU A 1 107 ? -0.878 1.469 12.525 1.00 98.12 107 GLU A N 1
ATOM 846 C CA . GLU A 1 107 ? -0.754 1.696 13.967 1.00 98.12 107 GLU A CA 1
ATOM 847 C C . GLU A 1 107 ? -1.930 2.513 14.513 1.00 98.12 107 GLU A C 1
ATOM 849 O O . GLU A 1 107 ? -2.551 2.115 15.503 1.00 98.12 107 GLU A O 1
ATOM 854 N N . GLY A 1 108 ? -2.297 3.603 13.831 1.00 98.12 108 GLY A N 1
ATOM 855 C CA . GLY A 1 108 ? -3.459 4.419 14.184 1.00 98.12 108 GLY A CA 1
ATOM 856 C C . GLY A 1 108 ? -4.764 3.622 14.158 1.00 98.12 108 GLY A C 1
ATOM 857 O O . GLY A 1 108 ? -5.533 3.653 15.119 1.00 98.12 108 GLY A O 1
ATOM 858 N N . MET A 1 109 ? -4.990 2.837 13.101 1.00 97.88 109 MET A N 1
ATOM 859 C CA . MET A 1 109 ? -6.186 2.001 12.975 1.00 97.88 109 MET A CA 1
ATOM 860 C C . MET A 1 109 ? -6.239 0.924 14.065 1.00 97.88 109 MET A C 1
ATOM 862 O O . MET A 1 109 ? -7.289 0.685 14.657 1.00 97.88 109 MET A O 1
ATOM 866 N N . THR A 1 110 ? -5.094 0.324 14.394 1.00 98.50 110 THR A N 1
ATOM 867 C CA . THR A 1 110 ? -4.972 -0.658 15.478 1.00 98.50 110 THR A CA 1
ATOM 868 C C . THR A 1 110 ? -5.293 -0.032 16.836 1.00 98.50 110 THR A C 1
ATOM 870 O O . THR A 1 110 ? -5.991 -0.638 17.650 1.00 98.50 110 THR A O 1
ATOM 873 N N . ALA A 1 111 ? -4.825 1.192 17.093 1.00 98.38 111 ALA A N 1
ATOM 874 C CA . ALA A 1 111 ? -5.159 1.923 18.312 1.00 98.38 111 ALA A CA 1
ATOM 875 C C . ALA A 1 111 ? -6.664 2.233 18.399 1.00 98.38 111 ALA A C 1
ATOM 877 O O . ALA A 1 111 ? -7.269 2.037 19.456 1.00 98.38 111 ALA A O 1
ATOM 878 N N . THR A 1 112 ? -7.284 2.642 17.289 1.00 98.50 112 THR A N 1
ATOM 879 C CA . THR A 1 112 ? -8.733 2.870 17.213 1.00 98.50 112 THR A CA 1
ATOM 880 C C . THR A 1 112 ? -9.524 1.587 17.461 1.00 98.50 112 THR A C 1
ATOM 882 O O . THR A 1 112 ? -10.472 1.608 18.244 1.00 98.50 112 THR A O 1
ATOM 885 N N . LEU A 1 113 ? -9.120 0.456 16.873 1.00 98.75 113 LEU A N 1
ATOM 886 C CA . LEU A 1 113 ? -9.770 -0.838 17.107 1.00 98.75 113 LEU A CA 1
ATOM 887 C C . LEU A 1 113 ? -9.764 -1.212 18.594 1.00 98.75 113 LEU A C 1
ATOM 889 O O . LEU A 1 113 ? -10.813 -1.547 19.135 1.00 98.75 113 LEU A O 1
ATOM 893 N N . ARG A 1 114 ? -8.642 -1.019 19.300 1.00 98.69 114 ARG A N 1
ATOM 894 C CA . ARG A 1 114 ? -8.570 -1.260 20.755 1.00 98.69 114 ARG A CA 1
ATOM 895 C C . ARG A 1 114 ? -9.566 -0.407 21.549 1.00 98.69 114 ARG A C 1
ATOM 897 O O . ARG A 1 114 ? -10.161 -0.890 22.512 1.00 98.69 114 ARG A O 1
ATOM 904 N N . GLN A 1 115 ? -9.755 0.858 21.167 1.00 98.62 115 GLN A N 1
ATOM 905 C CA . GLN A 1 115 ? -10.737 1.740 21.813 1.00 98.62 115 GLN A CA 1
ATOM 906 C C . GLN A 1 115 ? -12.175 1.277 21.554 1.00 98.62 115 GLN A C 1
ATOM 908 O O . GLN A 1 115 ? -13.006 1.291 22.468 1.00 98.62 115 GLN A O 1
ATOM 913 N N . LEU A 1 116 ? -12.464 0.838 20.327 1.00 98.69 116 LEU A N 1
ATOM 914 C CA . LEU A 1 116 ? -13.765 0.282 19.963 1.00 98.69 116 LEU A CA 1
ATOM 915 C C . LEU A 1 116 ? -14.048 -1.011 20.730 1.00 98.69 116 LEU A C 1
ATOM 917 O O . LEU A 1 116 ? -15.120 -1.130 21.319 1.00 98.69 116 LEU A O 1
ATOM 921 N N . ASP A 1 117 ? -13.083 -1.925 20.814 1.00 98.75 117 ASP A N 1
ATOM 922 C CA . ASP A 1 117 ? -13.213 -3.185 21.553 1.00 98.75 117 ASP A CA 1
ATOM 923 C C . ASP A 1 117 ? -13.523 -2.949 23.034 1.00 98.75 117 ASP A C 1
ATOM 925 O O . ASP A 1 117 ? -14.413 -3.590 23.611 1.00 98.75 117 ASP A O 1
ATOM 929 N N . TRP A 1 118 ? -12.839 -1.980 23.650 1.00 98.56 118 TRP A N 1
ATOM 930 C CA . TRP A 1 118 ? -13.124 -1.575 25.023 1.00 98.56 118 TRP A CA 1
ATOM 931 C C . TRP A 1 118 ? -14.550 -1.029 25.168 1.00 98.56 118 TRP A C 1
ATOM 933 O O . TRP A 1 118 ? -15.293 -1.467 26.050 1.00 98.56 118 TRP A O 1
ATOM 943 N N . LYS A 1 119 ? -14.975 -0.113 24.286 1.00 98.44 119 LYS A N 1
ATOM 944 C CA . LYS A 1 119 ? -16.333 0.453 24.329 1.00 98.44 119 LYS A CA 1
ATOM 945 C C . LYS A 1 119 ? -17.416 -0.593 24.107 1.00 98.44 119 LYS A C 1
ATOM 947 O O . LYS A 1 119 ? -18.411 -0.588 24.829 1.00 98.44 119 LYS A O 1
ATOM 952 N N . ILE A 1 120 ? -17.224 -1.496 23.154 1.00 98.69 120 ILE A N 1
ATOM 953 C CA . ILE A 1 120 ? -18.146 -2.601 22.889 1.00 98.69 120 ILE A CA 1
ATOM 954 C C . ILE A 1 120 ? -18.271 -3.484 24.134 1.00 98.69 120 ILE A C 1
ATOM 956 O O . ILE A 1 120 ? -19.382 -3.822 24.540 1.00 98.69 120 ILE A O 1
ATOM 960 N N . SER A 1 121 ? -17.152 -3.816 24.780 1.00 98.44 121 SER A N 1
ATOM 961 C CA . SER A 1 121 ? -17.145 -4.625 26.006 1.00 98.44 121 SER A CA 1
ATOM 962 C C . SER A 1 121 ? -17.888 -3.937 27.152 1.00 98.44 121 SER A C 1
ATOM 964 O O . SER A 1 121 ? -18.735 -4.559 27.792 1.00 98.44 121 SER A O 1
ATOM 966 N N . PHE A 1 122 ? -17.647 -2.638 27.348 1.00 98.19 122 PHE A N 1
ATOM 967 C CA . PHE A 1 122 ? -18.364 -1.825 28.329 1.00 98.19 122 PHE A CA 1
ATOM 968 C C . PHE A 1 122 ? -19.883 -1.847 28.102 1.00 98.19 122 PHE A C 1
ATOM 970 O O . PHE A 1 122 ? -20.653 -2.036 29.044 1.00 98.19 122 PHE A O 1
ATOM 977 N N . TYR A 1 123 ? -20.342 -1.687 26.858 1.00 98.38 123 TYR A N 1
ATOM 978 C CA . TYR A 1 123 ? -21.778 -1.722 26.569 1.00 98.38 123 TYR A CA 1
ATOM 979 C C . TYR A 1 123 ? -22.384 -3.114 26.749 1.00 98.38 123 TYR A C 1
ATOM 981 O O . TYR A 1 123 ? -23.458 -3.217 27.335 1.00 98.38 123 TYR A O 1
ATOM 989 N N . ARG A 1 124 ? -21.675 -4.183 26.368 1.00 98.25 124 ARG A N 1
ATOM 990 C CA . ARG A 1 124 ? -22.116 -5.566 26.624 1.00 98.25 124 ARG A CA 1
ATOM 991 C C . ARG A 1 124 ? -22.305 -5.849 28.113 1.00 98.25 124 ARG A C 1
ATOM 993 O O . ARG A 1 124 ? -23.247 -6.535 28.499 1.00 98.25 124 ARG A O 1
ATOM 1000 N N . GLU A 1 125 ? -21.420 -5.336 28.963 1.00 97.31 125 GLU A N 1
ATOM 1001 C CA . GLU A 1 125 ? -21.564 -5.470 30.414 1.00 97.31 125 GLU A CA 1
ATOM 1002 C C . GLU A 1 125 ? -22.798 -4.717 30.927 1.00 97.31 125 GLU A C 1
ATOM 1004 O O . GLU A 1 125 ? -23.583 -5.264 31.704 1.00 97.31 125 GLU A O 1
ATOM 1009 N N . ARG A 1 126 ? -23.035 -3.499 30.427 1.00 96.25 126 ARG A N 1
ATOM 1010 C CA . ARG A 1 126 ? -24.232 -2.722 30.774 1.00 96.25 126 ARG A CA 1
ATOM 1011 C C . ARG A 1 126 ? -25.531 -3.394 30.338 1.00 96.25 126 ARG A C 1
ATOM 1013 O O . ARG A 1 126 ? -26.474 -3.421 31.124 1.00 96.25 126 ARG A O 1
ATOM 1020 N N . GLU A 1 127 ? -25.586 -3.952 29.132 1.00 96.69 127 GLU A N 1
ATOM 1021 C CA . GLU A 1 127 ? -26.744 -4.711 28.636 1.00 96.69 127 GLU A CA 1
ATOM 1022 C C . GLU A 1 127 ? -27.066 -5.901 29.548 1.00 96.69 127 GLU A C 1
ATOM 1024 O O . GLU A 1 127 ? -28.225 -6.122 29.910 1.00 96.69 127 GLU A O 1
ATOM 1029 N N . ARG A 1 128 ? -26.034 -6.636 29.985 1.00 95.75 128 ARG A N 1
ATOM 1030 C CA . ARG A 1 128 ? -26.183 -7.749 30.934 1.00 95.75 128 ARG A CA 1
ATOM 1031 C C . ARG A 1 128 ? -26.682 -7.273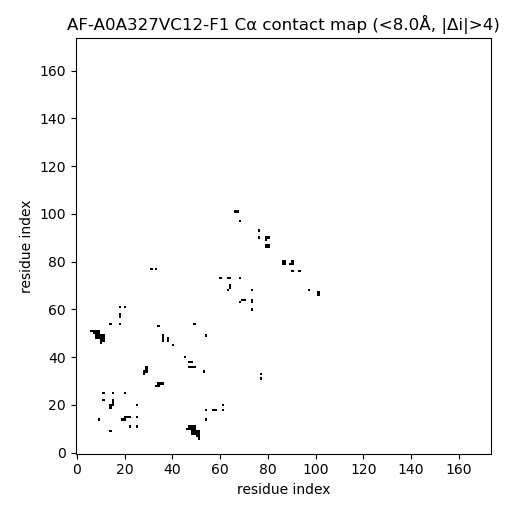 32.291 1.00 95.75 128 ARG A C 1
ATOM 1033 O O . ARG A 1 128 ? -27.612 -7.869 32.818 1.00 95.75 128 ARG A O 1
ATOM 1040 N N . ALA A 1 129 ? -26.114 -6.198 32.835 1.00 92.25 129 ALA A N 1
ATOM 1041 C CA . ALA A 1 129 ? -26.533 -5.647 34.123 1.00 92.25 129 ALA A CA 1
ATOM 1042 C C . ALA A 1 129 ? -27.997 -5.169 34.102 1.00 92.25 129 ALA A C 1
ATOM 1044 O O . ALA A 1 129 ? -28.737 -5.410 35.051 1.00 92.25 129 ALA A O 1
ATOM 1045 N N . MET A 1 130 ? -28.438 -4.549 33.002 1.00 84.25 130 MET A N 1
ATOM 1046 C CA . MET A 1 130 ? -29.835 -4.141 32.814 1.00 84.25 130 MET A CA 1
ATOM 1047 C C . MET A 1 130 ? -30.782 -5.338 32.673 1.00 84.25 130 MET A C 1
ATOM 1049 O O . MET A 1 130 ? -31.905 -5.282 33.162 1.00 84.25 130 MET A O 1
ATOM 1053 N N . SER A 1 131 ? -30.325 -6.419 32.039 1.00 82.81 131 SER A N 1
ATOM 1054 C CA . SER A 1 131 ? -31.114 -7.647 31.860 1.00 82.81 131 SER A CA 1
ATOM 1055 C C . SER A 1 131 ? -31.146 -8.528 33.117 1.00 82.81 131 SER A C 1
ATOM 1057 O O . SER A 1 131 ? -32.080 -9.303 33.297 1.00 82.81 131 SER A O 1
ATOM 1059 N N . ALA A 1 132 ? -30.135 -8.419 33.985 1.00 72.81 132 ALA A N 1
ATOM 1060 C CA . ALA A 1 132 ? -30.005 -9.173 35.232 1.00 72.81 132 ALA A CA 1
ATOM 1061 C C . ALA A 1 132 ? -30.604 -8.457 36.456 1.00 72.81 132 ALA A C 1
ATOM 1063 O O . ALA A 1 132 ? -30.662 -9.046 37.536 1.00 72.81 132 ALA A O 1
ATOM 1064 N N . ALA A 1 133 ? -31.039 -7.199 36.319 1.00 57.22 133 ALA A N 1
ATOM 1065 C CA . ALA A 1 133 ? -31.717 -6.491 37.396 1.00 57.22 133 ALA A CA 1
ATOM 1066 C C . ALA A 1 133 ? -33.022 -7.234 37.758 1.00 57.22 133 ALA A C 1
ATOM 1068 O O . ALA A 1 133 ? -33.858 -7.445 36.874 1.00 57.22 133 ALA A O 1
ATOM 1069 N N . PRO A 1 134 ? -33.224 -7.650 39.025 1.00 58.16 134 PRO A N 1
ATOM 1070 C CA . PRO A 1 134 ? -34.457 -8.316 39.417 1.00 58.16 134 PRO A CA 1
ATOM 1071 C C . PRO A 1 134 ? -35.631 -7.369 39.163 1.00 58.16 134 PRO A C 1
ATOM 1073 O O . PRO A 1 134 ? -35.564 -6.186 39.511 1.00 58.16 134 PRO A O 1
ATOM 1076 N N . ALA A 1 135 ? -36.696 -7.888 38.542 1.00 56.16 135 ALA A N 1
ATOM 1077 C CA . ALA A 1 135 ? -37.942 -7.152 38.359 1.00 56.16 135 ALA A CA 1
ATOM 1078 C C . ALA A 1 135 ? -38.319 -6.489 39.695 1.00 56.16 135 ALA A C 1
ATOM 1080 O O . ALA A 1 135 ? -38.264 -7.177 40.722 1.00 56.16 135 ALA A O 1
ATOM 1081 N N . PRO A 1 136 ? -38.663 -5.185 39.725 1.00 58.84 136 PRO A N 1
ATOM 1082 C CA . PRO A 1 136 ? -39.028 -4.542 40.976 1.00 58.84 136 PRO A CA 1
ATOM 1083 C C . PRO A 1 136 ? -40.152 -5.364 41.601 1.00 58.84 136 PRO A C 1
ATOM 1085 O O . PRO A 1 136 ? -41.184 -5.591 40.961 1.00 58.84 136 PRO A O 1
ATOM 1088 N N . ALA A 1 137 ? -39.916 -5.866 42.817 1.00 58.47 137 ALA A N 1
ATOM 1089 C CA . ALA A 1 137 ? -40.925 -6.584 43.574 1.00 58.47 137 ALA A CA 1
ATOM 1090 C C . ALA A 1 137 ? -42.175 -5.702 43.588 1.00 58.47 137 ALA A C 1
ATOM 1092 O O . ALA A 1 137 ? -42.138 -4.580 44.101 1.00 58.47 137 ALA A O 1
ATOM 1093 N N . ARG A 1 138 ? -43.255 -6.169 42.944 1.00 54.19 138 ARG A N 1
ATOM 1094 C CA . ARG A 1 138 ? -44.534 -5.455 42.968 1.00 54.19 138 ARG A CA 1
ATOM 1095 C C . ARG A 1 138 ? -44.860 -5.232 44.442 1.00 54.19 138 ARG A C 1
ATOM 1097 O O . ARG A 1 138 ? -44.902 -6.226 45.172 1.00 54.19 138 ARG A O 1
ATOM 1104 N N . PRO A 1 139 ? -45.077 -3.989 44.901 1.00 48.72 139 PRO A N 1
ATOM 1105 C CA . PRO A 1 139 ? -45.564 -3.806 46.252 1.00 48.72 139 PRO A CA 1
ATOM 1106 C C . PRO A 1 139 ? -46.882 -4.574 46.347 1.00 48.72 139 PRO A C 1
ATOM 1108 O O . PRO A 1 139 ? -47.782 -4.376 45.524 1.00 48.72 139 PRO A O 1
ATOM 1111 N N . ALA A 1 140 ? -46.962 -5.507 47.298 1.00 51.41 140 ALA A N 1
ATOM 1112 C CA . ALA A 1 140 ? -48.217 -6.144 47.645 1.00 51.41 140 ALA A CA 1
ATOM 1113 C C . ALA A 1 140 ? -49.195 -5.015 47.975 1.00 51.41 140 ALA A C 1
ATOM 1115 O O . ALA A 1 140 ? -48.951 -4.215 48.878 1.00 51.41 140 ALA A O 1
ATOM 1116 N N . SER A 1 141 ? -50.249 -4.890 47.175 1.00 47.44 141 SER A N 1
ATOM 1117 C CA . SER A 1 141 ? -51.273 -3.876 47.361 1.00 47.44 141 SER A CA 1
ATOM 1118 C C . SER A 1 141 ? -51.987 -4.143 48.684 1.00 47.44 141 SER A C 1
ATOM 1120 O O . SER A 1 141 ? -52.917 -4.946 48.740 1.00 47.44 141 SER A O 1
ATOM 1122 N N . ALA A 1 142 ? -51.549 -3.476 49.749 1.00 44.69 142 ALA A N 1
ATOM 1123 C CA . ALA A 1 142 ? -52.354 -3.294 50.939 1.00 44.69 142 ALA A CA 1
ATOM 1124 C C . ALA A 1 142 ? -53.443 -2.279 50.583 1.00 44.69 142 ALA A C 1
ATOM 1126 O O . ALA A 1 142 ? -53.201 -1.076 50.487 1.00 44.69 142 ALA A O 1
ATOM 1127 N N . GLY A 1 143 ? -54.642 -2.790 50.314 1.00 47.06 143 GLY A N 1
ATOM 1128 C CA . GLY A 1 143 ? -55.838 -1.970 50.284 1.00 47.06 143 GLY A CA 1
ATOM 1129 C C . GLY A 1 143 ? -56.039 -1.335 51.656 1.00 47.06 143 GLY A C 1
ATOM 1130 O O . GLY A 1 143 ? -56.356 -2.024 52.618 1.00 47.06 143 GLY A O 1
ATOM 1131 N N . ALA A 1 144 ? -55.857 -0.024 51.733 1.00 42.78 144 ALA A N 1
ATOM 1132 C CA . ALA A 1 144 ? -56.397 0.810 52.795 1.00 42.78 144 ALA A CA 1
ATOM 1133 C C . ALA A 1 144 ? -56.703 2.181 52.190 1.00 42.78 144 ALA A C 1
ATOM 1135 O O . ALA A 1 144 ? -55.853 3.058 52.055 1.00 42.78 144 ALA A O 1
ATOM 1136 N N . VAL A 1 145 ? -57.947 2.306 51.748 1.00 45.00 145 VAL A N 1
ATOM 1137 C CA . VAL A 1 14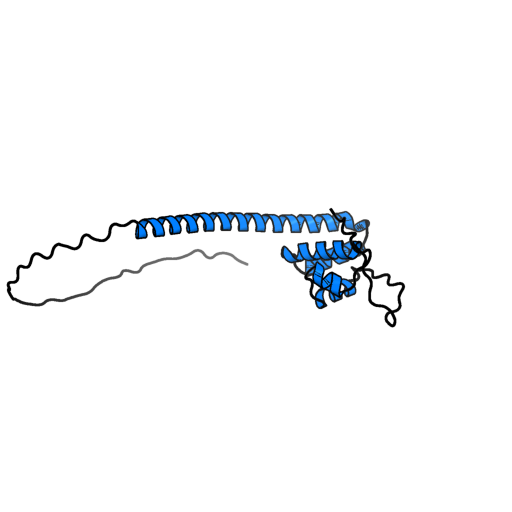5 ? -58.598 3.571 51.424 1.00 45.00 145 VAL A CA 1
ATOM 1138 C C . VAL A 1 145 ? -58.835 4.302 52.750 1.00 45.00 145 VAL A C 1
ATOM 1140 O O . VAL A 1 145 ? -59.331 3.667 53.675 1.00 45.00 145 VAL A O 1
ATOM 1143 N N . VAL A 1 146 ? -58.501 5.596 52.848 1.00 40.12 146 VAL A N 1
ATOM 1144 C CA . VAL A 1 146 ? -59.362 6.677 53.390 1.00 40.12 146 VAL A CA 1
ATOM 1145 C C . VAL A 1 146 ? -58.599 8.015 53.474 1.00 40.12 146 VAL A C 1
ATOM 1147 O O . VAL A 1 146 ? -57.525 8.128 54.051 1.00 40.12 146 VAL A O 1
ATOM 1150 N N . SER A 1 147 ? -59.236 9.006 52.846 1.00 45.41 147 SER A N 1
ATOM 1151 C CA . SER A 1 147 ? -59.169 10.474 52.912 1.00 45.41 147 SER A CA 1
ATOM 1152 C C . SER A 1 147 ? -58.319 11.196 53.968 1.00 45.41 147 SER A C 1
ATOM 1154 O O . SER A 1 147 ? -58.454 10.930 55.155 1.00 45.41 147 SER A O 1
ATOM 1156 N N . ALA A 1 148 ? -57.715 12.325 53.557 1.00 40.97 148 ALA A N 1
ATOM 1157 C CA . ALA A 1 148 ? -58.213 13.670 53.910 1.00 40.97 148 ALA A CA 1
ATOM 1158 C C . ALA A 1 148 ? -57.515 14.806 53.123 1.00 40.97 148 ALA A C 1
ATOM 1160 O O . ALA A 1 148 ? -56.324 14.756 52.837 1.00 40.97 148 ALA A O 1
ATOM 1161 N N . ARG A 1 149 ? -58.312 15.838 52.797 1.00 47.47 149 ARG A N 1
ATOM 1162 C CA . ARG A 1 149 ? -57.956 17.182 52.278 1.00 47.47 149 ARG A CA 1
ATOM 1163 C C . ARG A 1 149 ? -56.856 17.830 53.152 1.00 47.47 149 ARG A C 1
ATOM 1165 O O . ARG A 1 149 ? -56.748 17.502 54.326 1.00 47.47 149 ARG A O 1
ATOM 1172 N N . THR A 1 150 ? -56.060 18.809 52.707 1.00 39.06 150 THR A N 1
ATOM 1173 C CA . THR A 1 150 ? -56.460 20.212 52.444 1.00 39.06 150 THR A CA 1
ATOM 1174 C C . THR A 1 150 ? -55.228 21.036 52.015 1.00 39.06 150 THR A C 1
ATOM 1176 O O . THR A 1 150 ? -54.170 20.782 52.570 1.00 39.06 150 THR A O 1
ATOM 1179 N N . ALA A 1 151 ? -55.432 22.047 51.143 1.00 38.19 151 ALA A N 1
ATOM 1180 C CA . ALA A 1 151 ? -54.715 23.343 51.009 1.00 38.19 151 ALA A CA 1
ATOM 1181 C C . ALA A 1 151 ? -53.172 23.354 50.865 1.00 38.19 151 ALA A C 1
ATOM 1183 O O . ALA A 1 151 ? -52.468 22.500 51.363 1.00 38.19 151 ALA A O 1
ATOM 1184 N N . ALA A 1 152 ? -52.492 24.344 50.302 1.00 39.22 152 ALA A N 1
ATOM 1185 C CA . ALA A 1 152 ? -52.725 25.453 49.388 1.00 39.22 152 ALA A CA 1
ATOM 1186 C C . ALA A 1 152 ? -51.317 26.054 49.179 1.00 39.22 152 ALA A C 1
ATOM 1188 O O . ALA A 1 152 ? -50.542 26.092 50.125 1.00 39.22 152 ALA A O 1
ATOM 1189 N N . ALA A 1 153 ? -51.042 26.538 47.965 1.00 44.50 153 ALA A N 1
ATOM 1190 C CA . ALA A 1 153 ? -50.098 27.608 47.614 1.00 44.50 153 ALA A CA 1
ATOM 1191 C C . ALA A 1 153 ? -48.621 27.553 48.090 1.00 44.50 153 ALA A C 1
ATOM 1193 O O . ALA A 1 153 ? -48.312 27.508 49.271 1.00 44.50 153 ALA A O 1
ATOM 1194 N N . VAL A 1 154 ? -47.695 27.744 47.138 1.00 46.06 154 VAL A N 1
ATOM 1195 C CA . VAL A 1 154 ? -46.836 28.950 47.001 1.00 46.06 154 VAL A CA 1
ATOM 1196 C C . VAL A 1 154 ? -45.645 28.629 46.073 1.00 46.06 154 VAL A C 1
ATOM 1198 O O . VAL A 1 154 ? -44.807 27.784 46.362 1.00 46.06 154 VAL A O 1
ATOM 1201 N N . ARG A 1 155 ? -45.566 29.348 44.944 1.00 42.28 155 ARG A N 1
ATOM 1202 C CA . ARG A 1 155 ? -44.310 29.754 44.271 1.00 42.28 155 ARG A CA 1
ATOM 1203 C C . ARG A 1 155 ? -44.007 31.172 44.778 1.00 42.28 155 ARG A C 1
ATOM 1205 O O . ARG A 1 155 ? -44.984 31.890 45.002 1.00 42.28 155 ARG A O 1
ATOM 1212 N N . PRO A 1 156 ? -42.747 31.623 44.940 1.00 54.16 156 PRO A N 1
ATOM 1213 C CA . PRO A 1 156 ? -41.821 31.900 43.817 1.00 54.16 156 PRO A CA 1
ATOM 1214 C C . PRO A 1 156 ? -40.339 31.687 44.254 1.00 54.16 156 PRO A C 1
ATOM 1216 O O . PRO A 1 156 ? -40.122 31.066 45.281 1.00 54.16 156 PRO A O 1
ATOM 1219 N N . ALA A 1 157 ? -39.231 32.088 43.620 1.00 45.00 157 ALA A N 1
ATOM 1220 C CA . ALA A 1 157 ? -38.817 32.737 42.371 1.00 45.00 157 ALA A CA 1
ATOM 1221 C C . ALA A 1 157 ? -37.291 32.465 42.200 1.00 45.00 157 ALA A C 1
ATOM 1223 O O . ALA A 1 157 ? -36.658 32.009 43.144 1.00 45.00 157 ALA A O 1
ATOM 1224 N N . ALA A 1 158 ? -36.761 32.750 40.998 1.00 46.72 158 ALA A N 1
ATOM 1225 C CA . ALA A 1 158 ? -35.455 33.354 40.629 1.00 46.72 158 ALA A CA 1
ATOM 1226 C C . ALA A 1 158 ? -34.320 33.414 41.692 1.00 46.72 158 ALA A C 1
ATOM 1228 O O . ALA A 1 158 ? -34.573 33.689 42.852 1.00 46.72 158 ALA A O 1
ATOM 1229 N N . SER A 1 159 ? -33.014 33.284 41.454 1.00 49.44 159 SER A N 1
ATOM 1230 C CA . SER A 1 159 ? -32.038 33.502 40.366 1.00 49.44 159 SER A CA 1
ATOM 1231 C C . SER A 1 159 ? -30.756 32.750 40.838 1.00 49.44 159 SER A C 1
ATOM 1233 O O . SER A 1 159 ? -30.734 32.253 41.955 1.00 49.44 159 SER A O 1
ATOM 1235 N N . ALA A 1 160 ? -29.625 32.579 40.158 1.00 52.41 160 ALA A N 1
ATOM 1236 C CA . ALA A 1 160 ? -28.854 33.471 39.310 1.00 52.41 160 ALA A CA 1
ATOM 1237 C C . ALA A 1 160 ? -27.706 32.666 38.666 1.00 52.41 160 ALA A C 1
ATOM 1239 O O . ALA A 1 160 ? -27.167 31.739 39.270 1.00 52.41 160 ALA A O 1
ATOM 1240 N N . ARG A 1 161 ? -27.282 33.074 37.467 1.00 48.69 161 ARG A N 1
ATOM 1241 C CA . ARG A 1 161 ? -25.928 32.796 36.957 1.00 48.69 161 ARG A CA 1
ATOM 1242 C C . ARG A 1 161 ? -24.946 33.745 37.653 1.00 48.69 161 ARG A C 1
ATOM 1244 O O . ARG A 1 161 ? -25.337 34.863 37.990 1.00 48.69 161 ARG A O 1
ATOM 1251 N N . PRO A 1 162 ? -23.658 33.390 37.685 1.00 60.00 162 PRO A N 1
ATOM 1252 C CA . PRO A 1 162 ? -22.690 34.359 37.190 1.00 60.00 162 PRO A CA 1
ATOM 1253 C C . PRO A 1 162 ? -21.872 33.813 36.015 1.00 60.00 162 PRO A C 1
ATOM 1255 O O . PRO A 1 162 ? -21.528 32.636 35.933 1.00 60.00 162 PRO A O 1
ATOM 1258 N N . ALA A 1 163 ? -21.616 34.725 35.079 1.00 52.22 163 ALA A N 1
ATOM 1259 C CA . ALA A 1 163 ? -20.574 34.654 34.063 1.00 52.22 163 ALA A CA 1
ATOM 1260 C C . ALA A 1 163 ? -19.209 35.025 34.682 1.00 52.22 163 ALA A C 1
ATOM 1262 O O . ALA A 1 163 ? -19.128 35.228 35.894 1.00 52.22 163 ALA A O 1
ATOM 1263 N N . THR A 1 164 ? -18.211 35.251 33.812 1.00 52.03 164 THR A N 1
ATOM 1264 C CA . THR A 1 164 ? -16.886 35.902 34.016 1.00 52.03 164 THR A CA 1
ATOM 1265 C C . THR A 1 164 ? -15.768 34.851 33.894 1.00 52.03 164 THR A C 1
ATOM 1267 O O . THR A 1 164 ? -15.629 33.998 34.757 1.00 52.03 164 THR A O 1
ATOM 1270 N N . SER A 1 165 ? -15.081 34.744 32.739 1.00 57.16 165 SER A N 1
ATOM 1271 C CA . SER A 1 165 ? -13.936 35.588 32.276 1.00 57.16 165 SER A CA 1
ATOM 1272 C C . SER A 1 165 ? -12.642 34.771 32.428 1.00 57.16 165 SER A C 1
ATOM 1274 O O . SER A 1 165 ? -12.556 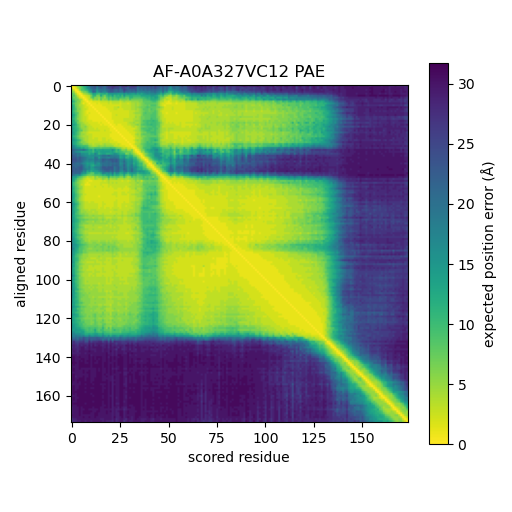34.017 33.382 1.00 57.16 165 SER A O 1
ATOM 1276 N N . ALA A 1 166 ? -11.568 34.818 31.637 1.00 50.75 166 ALA A N 1
ATOM 1277 C CA . ALA A 1 166 ? -11.077 35.527 30.447 1.00 50.75 166 ALA A CA 1
ATOM 1278 C C . ALA A 1 166 ? -9.840 34.693 29.982 1.00 50.75 166 ALA A C 1
ATOM 1280 O O . ALA A 1 166 ? -9.195 34.085 30.828 1.00 50.75 166 ALA A O 1
ATOM 1281 N N . ARG A 1 167 ? -9.611 34.422 28.681 1.00 53.84 167 ARG A N 1
ATOM 1282 C CA . ARG A 1 167 ? -8.768 35.169 27.699 1.00 53.84 167 ARG A CA 1
ATOM 1283 C C . ARG A 1 167 ? -7.232 35.081 27.985 1.00 53.84 167 ARG A C 1
ATOM 1285 O O . ARG A 1 167 ? -6.865 34.980 29.144 1.00 53.84 167 ARG A O 1
ATOM 1292 N N . PRO A 1 168 ? -6.317 35.362 27.027 1.00 61.09 168 PRO A N 1
ATOM 1293 C CA . PRO A 1 168 ? -5.950 34.685 25.761 1.00 61.09 168 PRO A CA 1
ATOM 1294 C C . PRO A 1 168 ? -4.433 34.348 25.669 1.00 61.09 168 PRO A C 1
ATOM 1296 O O . PRO A 1 168 ? -3.650 34.790 26.501 1.00 61.09 168 PRO A O 1
ATOM 1299 N N . ALA A 1 169 ? -3.983 33.751 24.555 1.00 49.81 169 ALA A N 1
ATOM 1300 C CA . ALA A 1 169 ? -2.696 34.123 23.945 1.00 49.81 169 ALA A CA 1
ATOM 1301 C C . ALA A 1 169 ? -2.698 33.847 22.430 1.00 49.81 169 ALA A C 1
ATOM 1303 O O . ALA A 1 169 ? -2.767 32.703 21.995 1.00 49.81 169 ALA A O 1
ATOM 1304 N N . ALA A 1 170 ? -2.620 34.920 21.641 1.00 49.62 170 ALA A N 1
ATOM 1305 C CA . ALA A 1 170 ? -2.280 34.906 20.224 1.00 49.62 170 ALA A CA 1
ATOM 1306 C C . ALA A 1 170 ? -0.991 35.723 20.048 1.00 49.62 170 ALA A C 1
ATOM 1308 O O . ALA A 1 170 ? -0.915 36.874 20.477 1.00 49.62 170 ALA A O 1
ATOM 1309 N N . SER A 1 171 ? 0.026 35.101 19.463 1.00 50.91 171 SER A N 1
ATOM 1310 C CA . SER A 1 171 ? 1.270 35.662 18.906 1.00 50.91 171 SER A CA 1
ATOM 1311 C C . SER A 1 171 ? 1.952 34.481 18.196 1.00 50.91 171 SER A C 1
ATOM 1313 O O . SER A 1 171 ? 1.880 33.374 18.712 1.00 50.91 171 SER A O 1
ATOM 1315 N N . ALA A 1 172 ? 2.573 34.576 17.024 1.00 50.12 172 ALA A N 1
ATOM 1316 C CA . ALA A 1 172 ? 3.217 35.687 16.332 1.00 50.12 172 ALA A CA 1
ATOM 1317 C C . ALA A 1 172 ? 3.169 35.413 14.800 1.00 50.12 172 ALA A C 1
ATOM 1319 O O . ALA A 1 172 ? 2.987 34.264 14.409 1.00 50.12 172 ALA A O 1
ATOM 1320 N N . ARG A 1 173 ? 3.045 36.447 13.949 1.00 53.41 173 ARG A N 1
ATOM 1321 C CA . ARG A 1 173 ? 4.109 37.094 13.128 1.00 53.41 173 ARG A CA 1
ATOM 1322 C C . ARG A 1 173 ? 4.806 36.125 12.151 1.00 53.41 173 ARG A C 1
ATOM 1324 O O . ARG A 1 173 ? 5.222 35.056 12.567 1.00 53.41 173 ARG A O 1
ATOM 1331 N N . GLY A 1 174 ? 4.908 36.412 10.854 1.00 53.31 174 GLY A N 1
ATOM 1332 C CA . GLY A 1 174 ? 5.131 37.724 10.236 1.00 53.31 174 GLY A CA 1
ATOM 1333 C C . GLY A 1 174 ? 6.626 37.924 10.092 1.00 53.31 174 GLY A C 1
ATOM 1334 O O . GLY A 1 174 ? 7.248 38.160 11.149 1.00 53.31 174 GLY A O 1
#

Sequence (174 aa):
MPSSSRPTTYTRDDLARITGLTPDMLRWFEDEGLIDLASDAPPSAGERVYHPAHLRWLEFLNHLRSTGMPLAEMTQYMELTRGG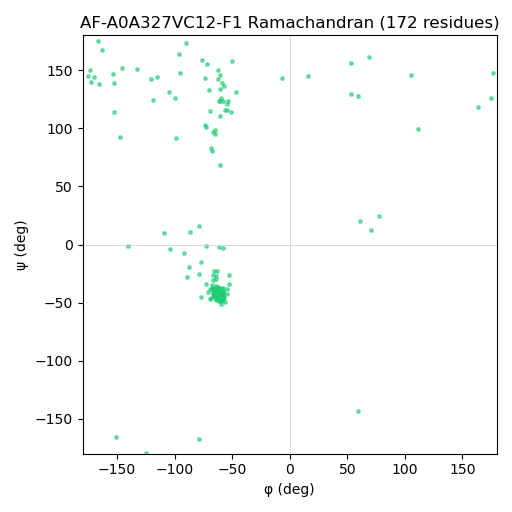DATVSERRHLLEAHRTRASAQVEGMTATLRQLDWKISFYRERERAMSAAPAPARPASAGAVVSARTAAAVRPAASARPATSARPAASARG

Nearest PDB structures (foldseek):
  5d90-assembly2_C  TM=8.420E-01  e=9.539E-07  Haemophilus influenzae Rd KW20
  5d8c-assembly1_A  TM=8.135E-01  e=1.870E-06  Haemophilus influenzae Rd KW20
  3gp4-assembly1_A  TM=8.353E-01  e=9.174E-06  Listeria monocytogenes serotype 4b str. F2365
  7xn2-assembly1_A-2  TM=7.701E-01  e=1.415E-02  Nostoc sp. PCC 7120 = FACHB-418

Mean predicted aligned error: 15.16 Å

Solvent-accessible surface area (backbone atoms only — not comparable to full-atom values): 11216 Å² total; per-residue (Å²): 129,87,81,77,75,73,69,78,59,38,45,66,67,51,48,28,69,74,63,68,47,51,72,69,54,54,48,49,42,43,75,67,58,71,52,74,69,81,57,93,56,60,97,85,80,60,83,68,72,38,43,63,66,54,52,55,49,53,44,51,54,51,52,47,46,73,65,64,54,51,67,69,59,51,50,51,51,54,58,36,57,75,53,47,81,84,27,50,66,60,48,50,51,54,51,52,55,50,50,54,54,45,50,52,52,50,52,50,51,51,54,50,49,54,52,48,53,52,52,53,51,54,50,55,51,51,54,49,54,66,70,64,53,74,76,77,77,74,75,80,84,76,88,75,89,81,87,80,88,79,90,75,90,84,86,89,78,91,86,81,85,82,86,84,89,79,90,87,90,89,87,79,82,134

pLDDT: mean 76.61, std 20.48, range [37.56, 98.75]

Radius of gyration: 34.77 Å; Cα contacts (8 Å, |Δi|>4): 68; chains: 1; bounding box: 79×69×90 Å

Secondary structure (DSSP, 8-state):
-------S-B-HHHHHHHH---HHHHHHHHHTT-S----SS-TTTS---B-HHHHHHHHHHHHHHHTT--HHHHHHHHHHHHTGGGGHHHHHHHHHHHHHHHHHHHHHHHHHHHHHHHHHHHHHHHHHHHHHSPPP--------------------------------------